Protein AF-A0A4Y8C5E8-F1 (afdb_monomer)

Secondary structure (DSSP, 8-state):
-HHHHHHTTHHHHTSPPPPS---B---PPPS---HHHHS-GGGGGGTTSHHHHGGGTTTTTSTTHHHHHHHHHTTSSB-

Sequence (79 aa):
EVLQSWANADWFNKKEKLPQVIKCIVFKVAGETNTDDLSPAGDAFTRSDIPLHANAMLKVRQAGSLEKIKELKKSGREV

Foldseek 3Di:
DVVVCVVVVVVPVVDDDDDPDADADDPDDPDDDDVCLAQNPVLPVCVVVVVVRRVSHNCPVDNCSVVVCVVRCVVVHHD

Radius of gyration: 18.64 Å; Cα contacts (8 Å, |Δi|>4): 54; chains: 1; bounding box: 40×25×48 Å

Structure (mmCIF, N/CA/C/O backbone):
data_AF-A0A4Y8C5E8-F1
#
_entry.id   AF-A0A4Y8C5E8-F1
#
loop_
_atom_site.group_PDB
_atom_site.id
_atom_site.type_symbol
_atom_site.label_atom_id
_atom_site.label_alt_id
_atom_site.label_comp_id
_atom_site.label_asym_id
_atom_site.label_entity_id
_atom_site.label_seq_id
_atom_site.pdbx_PDB_ins_code
_atom_site.Cartn_x
_atom_site.Cartn_y
_atom_site.Cartn_z
_atom_site.occupancy
_atom_site.B_iso_or_equiv
_atom_site.auth_seq_id
_atom_site.auth_comp_id
_atom_site.auth_asym_id
_atom_site.auth_atom_id
_atom_site.pdbx_PDB_model_num
ATOM 1 N N . GLU A 1 1 ? -13.537 10.463 32.641 1.00 85.19 1 GLU A N 1
ATOM 2 C CA . GLU A 1 1 ? -13.838 10.711 31.214 1.00 85.19 1 GLU A CA 1
ATOM 3 C C . GLU A 1 1 ? 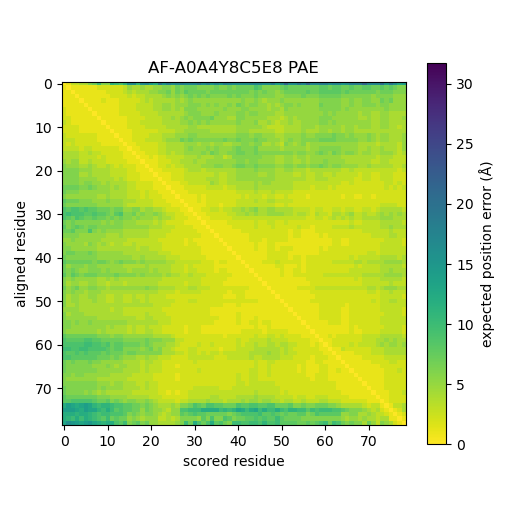-13.096 9.751 30.274 1.00 85.19 1 GLU A C 1
ATOM 5 O O . GLU A 1 1 ? -13.753 8.920 29.664 1.00 85.19 1 GLU A O 1
ATOM 10 N N . VAL A 1 2 ? -11.755 9.754 30.224 1.00 95.94 2 VAL A N 1
ATOM 11 C CA . VAL A 1 2 ? -10.964 8.881 29.317 1.00 95.94 2 VAL A CA 1
ATOM 12 C C . VAL A 1 2 ? -11.226 7.378 29.511 1.00 95.94 2 VAL A C 1
ATOM 14 O O . VAL A 1 2 ? -11.479 6.675 28.537 1.00 95.94 2 VAL A O 1
ATOM 17 N N . LEU A 1 3 ? -11.238 6.886 30.757 1.00 97.31 3 LEU A N 1
ATOM 18 C CA . LEU A 1 3 ? -11.511 5.469 31.049 1.00 97.31 3 LEU A CA 1
ATOM 19 C C . LEU A 1 3 ? -12.899 5.022 30.563 1.00 97.31 3 LEU A C 1
ATOM 21 O O . LEU A 1 3 ? -13.032 3.929 30.023 1.00 97.31 3 LEU A O 1
ATOM 25 N N . GLN A 1 4 ? -13.912 5.886 30.691 1.00 97.75 4 GLN A N 1
ATOM 26 C CA . GLN A 1 4 ? -15.258 5.609 30.185 1.00 97.75 4 GLN A CA 1
ATOM 27 C C . GLN A 1 4 ? -15.284 5.604 28.651 1.00 97.75 4 GLN A C 1
ATOM 29 O O . GLN A 1 4 ? -15.885 4.719 28.058 1.00 97.75 4 GLN A O 1
ATOM 34 N N . SER A 1 5 ? -14.589 6.546 28.005 1.00 97.88 5 SER A N 1
ATOM 35 C CA . SER A 1 5 ? -14.434 6.588 26.543 1.00 97.88 5 SER A CA 1
ATOM 36 C C . SER A 1 5 ? -13.753 5.321 26.003 1.00 97.88 5 SER A C 1
ATOM 38 O O . SER A 1 5 ? -14.140 4.802 24.957 1.00 97.88 5 SER A O 1
ATOM 40 N N . TRP A 1 6 ? -12.744 4.787 26.699 1.00 97.69 6 TRP A N 1
ATOM 41 C CA . TRP A 1 6 ? -12.134 3.504 26.332 1.00 97.69 6 TRP A CA 1
ATOM 42 C C . TRP A 1 6 ? -13.072 2.322 26.571 1.00 97.69 6 TRP A C 1
ATOM 44 O O . TRP A 1 6 ? -13.195 1.483 25.681 1.00 97.69 6 TRP A O 1
ATOM 54 N N . ALA A 1 7 ? -13.769 2.287 27.711 1.00 97.75 7 ALA A N 1
ATOM 55 C CA . ALA A 1 7 ? -14.756 1.252 28.019 1.00 97.75 7 ALA A CA 1
ATOM 56 C C . ALA A 1 7 ? -15.912 1.219 27.000 1.00 97.75 7 ALA A C 1
ATOM 58 O O . ALA A 1 7 ? -16.352 0.145 26.605 1.00 97.75 7 ALA A O 1
ATOM 59 N N . ASN A 1 8 ? -16.344 2.385 26.510 1.00 98.06 8 ASN A N 1
ATOM 60 C CA . ASN A 1 8 ? -17.371 2.531 25.473 1.00 98.06 8 ASN A CA 1
ATOM 61 C C . ASN A 1 8 ? -16.855 2.248 24.047 1.00 98.06 8 ASN A C 1
ATOM 63 O O . ASN A 1 8 ? -17.613 2.348 23.081 1.00 98.06 8 ASN A O 1
ATOM 67 N N . ALA A 1 9 ? -15.566 1.923 23.895 1.00 97.94 9 ALA A N 1
ATOM 68 C CA . ALA A 1 9 ? -14.898 1.757 22.608 1.00 97.94 9 ALA A CA 1
ATOM 69 C C . ALA A 1 9 ? -15.076 2.965 21.670 1.00 97.94 9 ALA A C 1
ATOM 71 O O . ALA A 1 9 ? -15.153 2.818 20.449 1.00 97.94 9 ALA A O 1
ATOM 72 N N . ASP A 1 10 ? -15.101 4.181 22.219 1.00 97.62 10 ASP A N 1
ATOM 73 C CA . ASP A 1 10 ? -15.284 5.405 21.432 1.00 97.62 10 ASP A CA 1
ATOM 74 C C . ASP A 1 10 ? -14.190 5.567 20.365 1.00 97.62 10 ASP A C 1
ATOM 76 O O . ASP A 1 10 ? -14.445 6.100 19.289 1.00 97.62 10 ASP A O 1
ATOM 80 N N . TRP A 1 11 ? -12.981 5.058 20.625 1.00 96.06 11 TRP A N 1
ATOM 81 C CA . TRP A 1 11 ? -11.865 5.028 19.669 1.00 96.06 11 TRP A CA 1
ATOM 82 C C . TRP A 1 11 ? -12.166 4.210 18.399 1.00 96.06 11 TRP A C 1
ATOM 84 O O . TRP A 1 11 ? -11.538 4.430 17.361 1.00 96.06 11 TRP A O 1
ATOM 94 N N . PHE A 1 12 ? -13.106 3.265 18.478 1.00 97.19 12 PHE A N 1
ATOM 95 C CA . PHE A 1 12 ? -13.586 2.447 17.368 1.00 97.19 12 PHE A CA 1
ATOM 96 C C . PHE A 1 12 ? -14.891 3.012 16.801 1.00 97.19 12 PHE A C 1
ATOM 98 O O . PHE A 1 12 ? -14.982 3.261 15.603 1.00 97.19 12 PHE A O 1
ATOM 105 N N . ASN A 1 13 ? -15.871 3.286 17.666 1.00 96.81 13 ASN A N 1
ATOM 106 C CA . ASN A 1 13 ? -17.218 3.701 17.267 1.00 96.81 13 ASN A CA 1
ATOM 107 C C . ASN A 1 13 ? -17.274 5.091 16.615 1.00 96.81 13 ASN A C 1
ATOM 109 O O . ASN A 1 13 ? -18.209 5.369 15.868 1.00 96.81 13 ASN A O 1
ATOM 113 N N . LYS A 1 14 ? -16.283 5.957 16.869 1.00 96.25 14 LYS A N 1
ATOM 114 C CA . LYS A 1 14 ? -16.162 7.266 16.205 1.00 96.25 14 LYS A CA 1
ATOM 115 C C . LYS A 1 14 ? -15.557 7.187 14.801 1.00 96.25 14 LYS A C 1
ATOM 117 O O . LYS A 1 14 ? -15.595 8.186 14.088 1.00 96.25 14 LYS A O 1
ATOM 122 N N . LYS A 1 15 ? -14.976 6.051 14.399 1.00 97.12 15 LYS A N 1
ATOM 123 C CA . LYS A 1 15 ? -14.434 5.889 13.044 1.00 97.12 15 LYS A CA 1
ATOM 124 C C . LYS A 1 15 ? -15.574 5.770 12.040 1.00 97.12 15 LYS A C 1
ATOM 126 O O . LYS A 1 15 ? -16.627 5.208 12.337 1.00 97.12 15 LYS A O 1
ATOM 131 N N . GLU A 1 16 ? -15.342 6.279 10.838 1.00 96.44 16 GLU A N 1
ATOM 132 C CA . GLU A 1 16 ? -16.272 6.093 9.731 1.00 96.44 16 GLU A CA 1
ATOM 133 C C . GLU A 1 16 ? -16.491 4.598 9.471 1.00 96.44 16 GLU A C 1
ATOM 135 O O . GLU A 1 16 ? -15.555 3.793 9.485 1.00 96.44 16 GLU A O 1
ATOM 140 N N . LYS A 1 17 ? -17.753 4.214 9.267 1.00 96.06 17 LYS A N 1
ATOM 141 C CA . LYS A 1 17 ? -18.101 2.829 8.941 1.00 96.06 17 LYS A CA 1
ATOM 142 C C . LYS A 1 17 ? -17.691 2.521 7.504 1.00 96.06 17 LYS A C 1
ATOM 144 O O . LYS A 1 17 ? -17.784 3.382 6.634 1.00 96.06 17 LYS A O 1
ATOM 149 N N . LEU A 1 18 ? -17.319 1.266 7.250 1.00 95.69 18 LEU A N 1
ATOM 150 C CA . LEU A 1 18 ? -17.051 0.790 5.895 1.00 95.69 18 LEU A CA 1
ATOM 151 C C . LEU A 1 18 ? -18.294 1.007 5.003 1.00 95.69 18 LEU A C 1
ATOM 153 O O . LEU A 1 18 ? -19.393 0.597 5.399 1.00 95.69 18 LEU A O 1
ATOM 157 N N . PRO A 1 19 ? -18.153 1.621 3.814 1.00 95.56 19 PRO A N 1
ATOM 158 C CA . PRO A 1 19 ? -19.253 1.743 2.867 1.00 95.56 19 PRO A CA 1
ATOM 159 C C . PRO A 1 19 ? -19.795 0.372 2.454 1.00 95.56 19 PRO A C 1
ATOM 161 O O . PRO A 1 19 ? -19.037 -0.574 2.260 1.00 95.56 19 PRO A O 1
ATOM 164 N N . GLN A 1 20 ? -21.109 0.277 2.237 1.00 97.06 20 GLN A N 1
ATOM 165 C CA . GLN A 1 20 ? -21.737 -0.948 1.714 1.00 97.06 20 GLN A CA 1
ATOM 166 C C . GLN A 1 20 ? -21.266 -1.288 0.290 1.00 97.06 20 GLN A C 1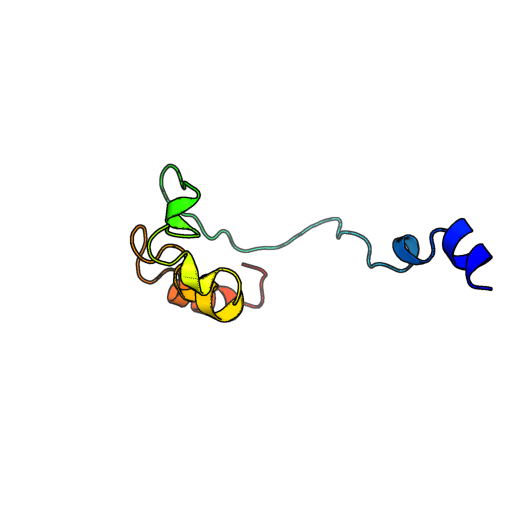
ATOM 168 O O . GLN A 1 20 ? -21.319 -2.440 -0.128 1.00 97.06 20 GLN A O 1
ATOM 173 N N . VAL A 1 21 ? -20.817 -0.280 -0.465 1.00 95.94 21 VAL A N 1
ATOM 174 C CA . VAL A 1 21 ? -20.311 -0.425 -1.832 1.00 95.94 21 VAL A CA 1
ATOM 175 C C . VAL A 1 21 ? -19.065 0.438 -1.995 1.00 95.94 21 VAL A C 1
ATOM 177 O O . VAL A 1 21 ? -19.122 1.647 -1.774 1.00 95.94 21 VAL A O 1
ATOM 180 N N . ILE A 1 22 ? -17.967 -0.171 -2.445 1.00 94.06 22 ILE A N 1
ATOM 181 C CA . ILE A 1 22 ? -16.726 0.518 -2.818 1.00 94.06 22 ILE A CA 1
ATOM 182 C C . ILE A 1 22 ? -16.658 0.560 -4.347 1.00 94.06 22 ILE A C 1
ATOM 184 O O . ILE A 1 22 ? -16.627 -0.479 -5.005 1.00 94.06 22 ILE A O 1
ATOM 188 N N . LYS A 1 23 ? -16.680 1.765 -4.930 1.00 93.31 23 LYS A N 1
ATOM 189 C CA . LYS A 1 23 ? -16.558 1.973 -6.382 1.00 93.31 23 LYS A CA 1
ATOM 190 C C . LYS A 1 23 ? -15.121 2.361 -6.717 1.00 93.31 23 LYS A C 1
ATOM 192 O O . LYS A 1 23 ? -14.753 3.522 -6.570 1.00 93.31 23 LYS A O 1
ATOM 197 N N . CYS A 1 24 ? -14.344 1.408 -7.213 1.00 94.94 24 CYS A N 1
ATOM 198 C CA . CYS A 1 24 ? -12.940 1.606 -7.568 1.00 94.94 24 CYS A CA 1
ATOM 199 C C . CYS A 1 24 ? -12.658 1.292 -9.045 1.00 94.94 24 CYS A C 1
ATOM 201 O O . CYS A 1 24 ? -13.528 0.838 -9.797 1.00 94.94 24 CYS A O 1
ATOM 203 N N . ILE A 1 25 ? -11.430 1.575 -9.470 1.00 95.56 25 ILE A N 1
ATOM 204 C CA . ILE A 1 25 ? -10.882 1.197 -10.770 1.00 95.56 25 ILE A CA 1
ATOM 205 C C . ILE A 1 25 ? -9.899 0.050 -10.580 1.00 95.56 25 ILE A C 1
ATOM 207 O O . ILE A 1 25 ? -9.039 0.084 -9.710 1.00 95.56 25 ILE A O 1
ATOM 211 N N . VAL A 1 26 ? -9.994 -0.955 -11.447 1.00 95.00 26 VAL A N 1
ATOM 212 C CA . VAL A 1 26 ? -9.079 -2.097 -11.425 1.00 95.00 26 VAL A CA 1
ATOM 213 C C . VAL A 1 26 ? -7.755 -1.714 -12.089 1.00 95.00 26 VAL A C 1
ATOM 215 O O . VAL A 1 26 ? -7.684 -1.580 -13.312 1.00 95.00 26 VAL A O 1
ATOM 218 N N . PHE A 1 27 ? -6.688 -1.602 -11.298 1.00 95.62 27 PHE A N 1
ATOM 219 C CA . PHE A 1 27 ? -5.314 -1.635 -11.796 1.00 9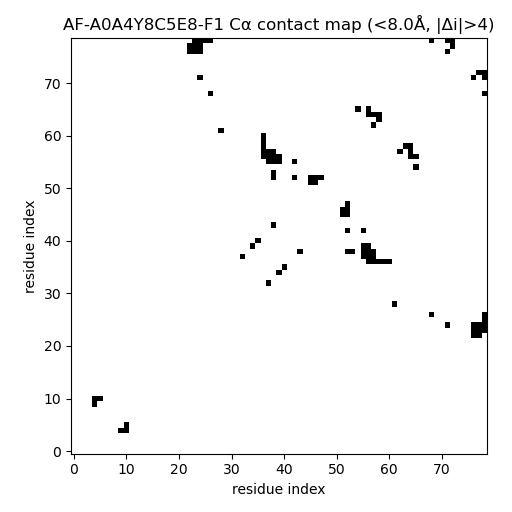5.62 27 PHE A CA 1
ATOM 220 C C . PHE A 1 27 ? -4.820 -3.088 -11.823 1.00 95.62 27 PHE A C 1
ATOM 222 O O . PHE A 1 27 ? -4.470 -3.669 -10.798 1.00 95.62 27 PHE A O 1
ATOM 229 N N . LYS A 1 28 ? -4.843 -3.709 -13.006 1.00 94.12 28 LYS A N 1
ATOM 230 C CA . LYS A 1 28 ? -4.463 -5.116 -13.176 1.00 94.12 28 LYS A CA 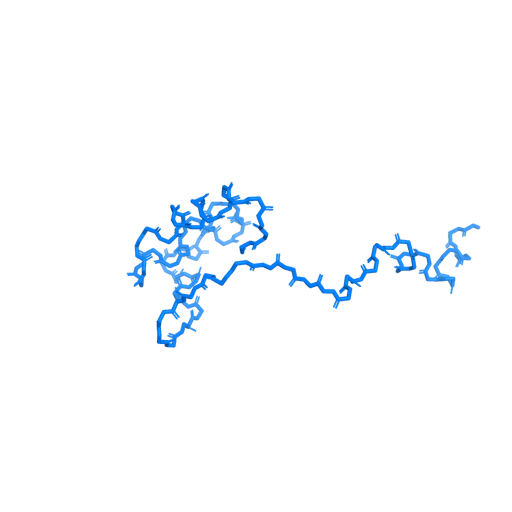1
ATOM 231 C C . LYS A 1 28 ? -2.988 -5.246 -13.550 1.00 94.12 28 LYS A C 1
ATOM 233 O O . LYS A 1 28 ? -2.571 -4.727 -14.581 1.00 94.12 28 LYS A O 1
ATOM 238 N N . VAL A 1 29 ? -2.250 -6.028 -12.767 1.00 95.38 29 VAL A N 1
ATOM 239 C CA . VAL A 1 29 ? -0.921 -6.545 -13.126 1.00 95.38 29 VAL A CA 1
ATOM 240 C C . VAL A 1 29 ? -1.104 -7.959 -13.675 1.00 95.38 29 VAL A C 1
ATOM 242 O O . VAL A 1 29 ? -1.790 -8.779 -13.065 1.00 95.38 29 VAL A O 1
ATOM 245 N N . ALA A 1 30 ? -0.570 -8.242 -14.863 1.00 94.00 30 ALA A N 1
ATOM 246 C CA . ALA A 1 30 ? -0.711 -9.559 -15.480 1.00 94.00 30 ALA A CA 1
ATOM 247 C C . ALA A 1 30 ? 0.224 -10.597 -14.827 1.00 94.00 30 ALA A C 1
ATOM 249 O O . ALA A 1 30 ? 1.350 -10.277 -14.437 1.00 94.00 30 ALA A O 1
ATOM 250 N N . GLY A 1 31 ? -0.229 -11.852 -14.755 1.00 94.69 31 GLY A N 1
ATOM 251 C CA . GLY A 1 31 ? 0.528 -12.964 -14.171 1.00 94.69 31 GLY A CA 1
ATOM 252 C C . GLY A 1 31 ? 0.579 -12.938 -12.640 1.00 94.69 31 GLY A C 1
ATOM 253 O O . GLY A 1 31 ? -0.272 -12.340 -11.990 1.00 94.69 31 GLY A O 1
ATOM 254 N N . GLU A 1 32 ? 1.575 -13.610 -12.068 1.00 95.31 32 GLU A N 1
ATOM 255 C CA . GLU A 1 32 ? 1.794 -13.688 -10.617 1.00 95.31 32 GLU A CA 1
ATOM 256 C C . GLU A 1 32 ? 2.628 -12.510 -10.130 1.00 95.31 32 GLU A C 1
ATOM 258 O O . GLU A 1 32 ? 3.796 -12.468 -10.486 1.00 95.31 32 GLU A O 1
ATOM 263 N N . THR A 1 33 ? 2.095 -11.598 -9.320 1.00 96.88 33 THR A N 1
ATOM 264 C CA . THR A 1 33 ? 2.890 -10.546 -8.660 1.00 96.88 33 THR A CA 1
ATOM 265 C C . THR A 1 33 ? 3.510 -11.078 -7.369 1.00 96.88 33 THR A C 1
ATOM 267 O O . THR A 1 33 ? 2.773 -11.473 -6.466 1.00 96.88 33 THR A O 1
ATOM 270 N N . ASN A 1 34 ? 4.838 -11.037 -7.246 1.00 96.94 34 ASN A N 1
ATOM 271 C CA . ASN A 1 34 ? 5.537 -11.348 -5.999 1.00 96.94 34 ASN A CA 1
ATOM 272 C C . ASN A 1 34 ? 5.890 -10.063 -5.219 1.00 96.94 34 ASN A C 1
ATOM 274 O O . ASN A 1 34 ? 5.707 -8.943 -5.697 1.00 96.94 34 ASN A O 1
ATOM 278 N N . THR A 1 35 ? 6.385 -10.201 -3.988 1.00 97.12 35 THR A N 1
ATOM 279 C CA . THR A 1 35 ? 6.722 -9.041 -3.145 1.00 97.12 35 THR A CA 1
ATOM 280 C C . THR A 1 35 ? 7.940 -8.259 -3.632 1.00 97.12 35 THR A C 1
ATOM 282 O O . THR A 1 35 ? 8.016 -7.062 -3.370 1.00 97.12 35 THR A O 1
ATOM 285 N N . ASP A 1 36 ? 8.878 -8.899 -4.332 1.00 97.25 36 ASP A N 1
ATOM 286 C CA . ASP A 1 36 ? 10.064 -8.230 -4.884 1.00 97.25 36 ASP A CA 1
ATOM 287 C C . ASP A 1 36 ? 9.689 -7.328 -6.072 1.00 97.25 36 ASP A C 1
ATOM 289 O O . ASP A 1 36 ? 10.267 -6.261 -6.245 1.00 97.25 36 ASP A O 1
ATOM 293 N N . ASP A 1 37 ? 8.625 -7.665 -6.810 1.00 97.50 37 ASP A N 1
ATOM 294 C CA . ASP A 1 37 ? 8.046 -6.780 -7.827 1.00 97.50 37 ASP A CA 1
ATOM 295 C C . ASP A 1 37 ? 7.508 -5.473 -7.223 1.00 97.50 37 ASP A C 1
ATOM 297 O O . ASP A 1 37 ? 7.491 -4.438 -7.891 1.00 97.50 37 ASP A O 1
ATOM 301 N N . LEU A 1 38 ? 7.033 -5.512 -5.974 1.00 97.81 38 LEU A N 1
ATOM 302 C CA . LEU A 1 38 ? 6.419 -4.374 -5.281 1.00 97.81 38 LEU A CA 1
ATOM 303 C C . LEU A 1 38 ? 7.414 -3.599 -4.408 1.00 97.81 38 LEU A C 1
ATOM 305 O O . LEU A 1 38 ? 7.284 -2.387 -4.262 1.00 97.81 38 LEU A O 1
ATOM 309 N N . SER A 1 39 ? 8.393 -4.294 -3.833 1.00 97.88 39 SER A N 1
ATOM 310 C CA . SER A 1 39 ? 9.425 -3.763 -2.940 1.00 97.88 39 SER A CA 1
ATOM 311 C C . SER A 1 39 ? 10.751 -4.486 -3.235 1.00 97.88 39 SER A C 1
ATOM 313 O O . SER A 1 39 ? 11.146 -5.390 -2.480 1.00 97.88 39 SER A O 1
ATOM 315 N N . PRO A 1 40 ? 11.458 -4.095 -4.310 1.00 97.56 40 PRO A N 1
ATOM 316 C CA . PRO A 1 40 ? 12.645 -4.807 -4.766 1.00 97.56 40 PRO A CA 1
ATOM 317 C C . PRO A 1 40 ? 13.751 -4.842 -3.710 1.00 9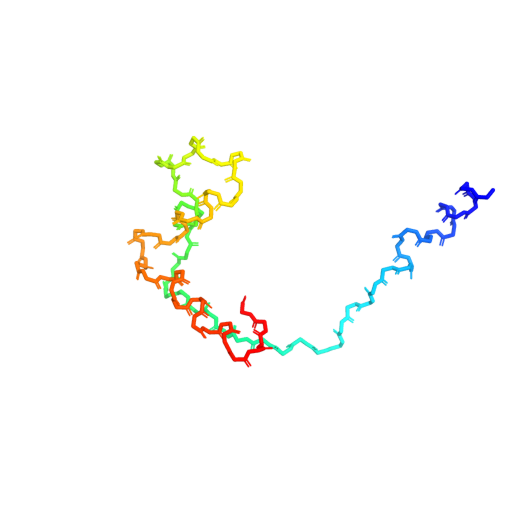7.56 40 PRO A C 1
ATOM 319 O O . PRO A 1 40 ? 13.999 -3.858 -3.006 1.00 97.56 40 PRO A O 1
ATOM 322 N N . ALA A 1 41 ? 14.468 -5.962 -3.620 1.00 97.50 41 ALA A N 1
ATOM 323 C CA . ALA A 1 41 ? 15.612 -6.115 -2.723 1.00 97.50 41 ALA A CA 1
ATOM 324 C C . ALA A 1 41 ? 16.710 -5.067 -2.981 1.00 97.50 41 ALA A C 1
ATOM 326 O O . ALA A 1 41 ? 17.323 -4.575 -2.033 1.00 97.50 41 ALA A O 1
ATOM 327 N N . GLY A 1 42 ? 16.912 -4.670 -4.244 1.00 96.81 42 GLY A N 1
ATOM 328 C CA . GLY A 1 42 ? 17.873 -3.628 -4.630 1.00 96.81 42 GLY A CA 1
ATOM 329 C C . GLY A 1 42 ? 17.572 -2.244 -4.044 1.00 96.81 42 GLY A C 1
ATOM 330 O O . GLY A 1 42 ? 18.477 -1.425 -3.929 1.00 96.81 42 GLY A O 1
ATOM 331 N N . ASP A 1 43 ? 16.332 -2.001 -3.616 1.00 97.50 43 ASP A N 1
ATOM 332 C CA . ASP A 1 43 ? 15.871 -0.740 -3.027 1.00 97.50 43 ASP A CA 1
ATOM 333 C C . ASP A 1 43 ? 15.603 -0.891 -1.523 1.00 97.50 43 ASP A C 1
ATOM 335 O O . ASP A 1 43 ? 14.969 -0.037 -0.904 1.00 97.50 43 ASP A O 1
ATOM 339 N N . ALA A 1 44 ? 16.086 -1.970 -0.895 1.00 97.94 44 ALA A N 1
ATOM 340 C CA . ALA A 1 44 ? 15.832 -2.238 0.518 1.00 97.94 44 ALA A CA 1
ATOM 341 C C . ALA A 1 44 ? 16.301 -1.103 1.447 1.00 97.94 44 ALA A C 1
ATOM 343 O O . ALA A 1 44 ? 15.700 -0.882 2.497 1.00 97.94 44 ALA A O 1
ATOM 344 N N . PHE A 1 45 ? 17.333 -0.357 1.043 1.00 97.56 45 PHE A N 1
ATOM 345 C CA . PHE A 1 45 ? 17.883 0.768 1.801 1.00 97.56 45 PHE A CA 1
ATOM 346 C C . PHE A 1 45 ? 16.951 1.988 1.870 1.00 97.56 45 PHE A C 1
ATOM 348 O O . PHE A 1 45 ? 17.144 2.834 2.738 1.00 97.56 45 PHE A O 1
ATOM 355 N N . THR A 1 46 ? 15.938 2.086 0.999 1.00 98.19 46 THR A N 1
ATOM 356 C CA . THR A 1 46 ? 14.946 3.174 1.042 1.00 98.19 46 THR A CA 1
ATOM 357 C C . THR A 1 46 ? 13.679 2.799 1.805 1.00 98.19 46 THR A C 1
ATOM 359 O O . THR A 1 46 ? 12.862 3.675 2.045 1.00 98.19 46 THR A O 1
ATOM 362 N N . ARG A 1 47 ? 13.507 1.540 2.244 1.00 98.19 47 ARG A N 1
ATOM 363 C CA . ARG A 1 47 ? 12.247 1.024 2.829 1.00 98.19 47 ARG A CA 1
ATOM 364 C C . ARG A 1 47 ? 11.713 1.815 4.023 1.00 98.19 47 ARG A C 1
ATOM 366 O O . ARG A 1 47 ? 10.502 1.862 4.219 1.00 98.19 47 ARG A O 1
ATOM 373 N N . SER A 1 48 ? 12.593 2.394 4.839 1.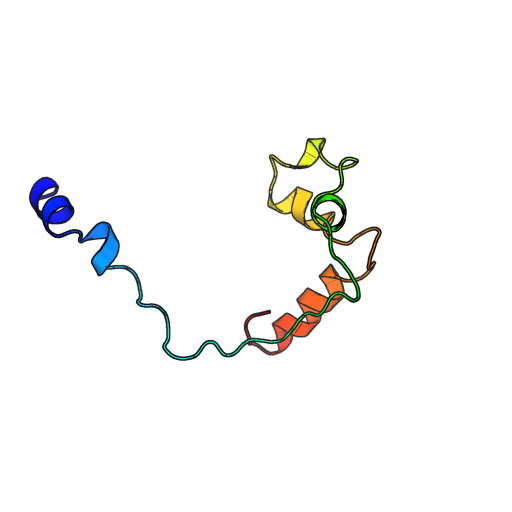00 98.12 48 SER A N 1
ATOM 374 C CA . SER A 1 48 ? 12.193 3.226 5.980 1.00 98.12 48 SER A CA 1
ATOM 375 C C . SER A 1 48 ? 11.564 4.556 5.550 1.00 98.12 48 SER A C 1
ATOM 377 O O . SER A 1 48 ? 10.748 5.106 6.287 1.00 98.12 48 SER A O 1
ATOM 379 N N . ASP A 1 49 ? 11.904 5.050 4.360 1.00 98.38 49 ASP A N 1
ATOM 380 C CA . ASP A 1 49 ? 11.298 6.215 3.725 1.00 98.38 49 ASP A CA 1
ATOM 381 C C . ASP A 1 49 ? 10.201 5.750 2.754 1.00 98.38 49 ASP A C 1
ATOM 383 O O . ASP A 1 49 ? 10.444 5.449 1.584 1.00 98.38 49 ASP A O 1
ATOM 387 N N . ILE A 1 50 ? 8.969 5.658 3.265 1.00 98.06 50 ILE A N 1
ATOM 388 C CA . ILE A 1 50 ? 7.817 5.137 2.513 1.00 98.06 50 ILE A CA 1
ATOM 389 C C . ILE A 1 50 ? 7.582 5.918 1.202 1.00 98.06 50 ILE A C 1
ATOM 391 O O . ILE A 1 50 ? 7.465 5.265 0.159 1.00 98.06 50 ILE A O 1
ATOM 395 N N . PRO A 1 51 ? 7.523 7.272 1.187 1.00 97.94 51 PRO A N 1
ATOM 396 C CA . PRO A 1 51 ? 7.371 8.029 -0.057 1.00 97.94 51 PRO A CA 1
ATOM 397 C C . PRO A 1 51 ? 8.484 7.778 -1.076 1.00 97.94 51 PRO A C 1
ATOM 399 O O . PRO A 1 51 ? 8.196 7.657 -2.269 1.00 97.94 51 PRO A O 1
ATOM 402 N N . LEU A 1 52 ? 9.741 7.691 -0.630 1.00 98.00 52 LEU A N 1
ATOM 403 C CA . LEU A 1 52 ? 10.863 7.416 -1.522 1.00 98.00 52 LEU A CA 1
ATOM 404 C C . LEU A 1 52 ? 10.783 5.994 -2.084 1.00 98.00 52 LEU A C 1
ATOM 406 O O . LEU A 1 52 ? 10.866 5.818 -3.302 1.00 98.00 52 LEU A O 1
ATOM 410 N N . HIS A 1 53 ? 10.581 4.997 -1.219 1.00 98.44 53 HIS A N 1
ATOM 411 C CA . HIS A 1 53 ? 10.550 3.583 -1.591 1.00 98.44 53 HIS A CA 1
ATOM 412 C C . HIS A 1 53 ? 9.393 3.243 -2.530 1.00 98.44 53 HIS A C 1
ATOM 414 O O . HIS A 1 53 ? 9.556 2.435 -3.441 1.00 98.44 53 HIS A O 1
ATOM 420 N N . ALA A 1 54 ? 8.239 3.901 -2.377 1.00 97.88 54 ALA A N 1
ATOM 421 C CA . ALA A 1 54 ? 7.086 3.697 -3.252 1.00 97.88 54 ALA A CA 1
ATOM 422 C C . ALA A 1 54 ? 7.396 3.965 -4.740 1.00 97.88 54 ALA A C 1
ATOM 424 O O . ALA A 1 54 ? 6.732 3.400 -5.610 1.00 97.88 54 ALA A O 1
ATOM 425 N N . ASN A 1 55 ? 8.430 4.759 -5.055 1.00 97.12 55 ASN A N 1
ATOM 426 C CA . ASN A 1 55 ? 8.874 4.977 -6.436 1.00 97.12 55 ASN A CA 1
ATOM 427 C C . ASN A 1 55 ? 9.517 3.734 -7.080 1.00 97.12 55 ASN A C 1
ATOM 429 O O . ASN A 1 55 ? 9.676 3.696 -8.299 1.00 97.12 55 ASN A O 1
ATOM 433 N N . ALA A 1 56 ? 9.884 2.718 -6.292 1.00 97.50 56 ALA A N 1
ATOM 434 C CA . ALA A 1 56 ? 10.462 1.471 -6.788 1.00 97.50 56 ALA A CA 1
ATOM 435 C C . ALA A 1 56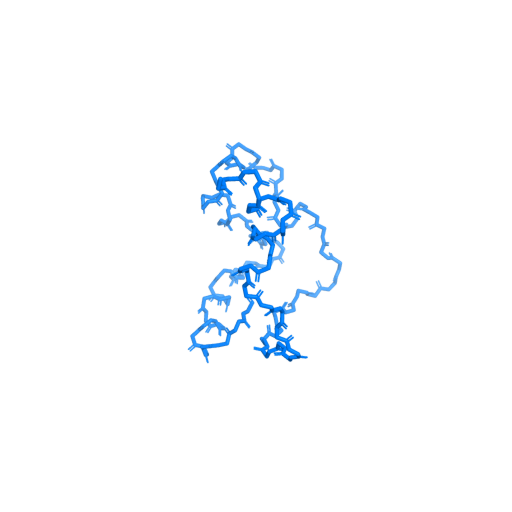 ? 9.410 0.414 -7.175 1.00 97.50 56 ALA A C 1
ATOM 437 O O . ALA A 1 56 ? 9.750 -0.574 -7.831 1.00 97.50 56 ALA A O 1
ATOM 438 N N . MET A 1 57 ? 8.141 0.618 -6.803 1.00 98.25 57 MET A N 1
ATOM 439 C CA . MET A 1 57 ? 7.061 -0.342 -7.034 1.00 98.25 57 MET A CA 1
ATOM 440 C C . MET A 1 57 ? 6.873 -0.627 -8.531 1.00 98.25 57 MET A C 1
ATOM 442 O O . MET A 1 57 ? 6.667 0.287 -9.330 1.00 98.25 57 MET A O 1
ATOM 446 N N . LEU A 1 58 ? 6.910 -1.909 -8.908 1.00 97.62 58 LEU A N 1
ATOM 447 C CA . LEU A 1 58 ? 6.752 -2.420 -10.276 1.00 97.62 58 LEU A CA 1
ATOM 448 C C . LEU A 1 58 ? 7.775 -1.892 -11.294 1.00 97.62 58 LEU A C 1
ATOM 450 O O . LEU A 1 58 ? 7.598 -2.121 -12.492 1.00 97.62 58 LEU A O 1
ATOM 454 N N . LYS A 1 59 ? 8.865 -1.240 -10.859 1.00 95.06 59 LYS A N 1
ATOM 455 C CA . LYS A 1 59 ? 9.810 -0.570 -11.771 1.00 95.06 59 LYS A CA 1
ATOM 456 C C . LYS A 1 59 ? 10.436 -1.507 -12.813 1.00 95.06 59 LYS A C 1
ATOM 458 O O . LYS A 1 59 ? 10.697 -1.074 -13.930 1.00 95.06 59 LYS A O 1
ATOM 463 N N . VAL A 1 60 ? 10.665 -2.775 -12.450 1.00 92.75 60 VAL A N 1
ATOM 464 C CA . VAL A 1 60 ? 11.259 -3.798 -13.332 1.00 92.75 60 VAL A CA 1
ATOM 465 C C . VAL A 1 60 ? 10.178 -4.562 -14.092 1.00 92.75 60 VAL A C 1
ATOM 467 O O . VAL A 1 60 ? 10.253 -4.696 -15.309 1.00 92.75 60 VAL A O 1
ATOM 470 N N . ARG A 1 61 ? 9.156 -5.045 -13.379 1.00 93.94 61 ARG A N 1
ATOM 471 C CA . ARG A 1 61 ? 8.109 -5.904 -13.944 1.00 93.94 61 ARG A CA 1
ATOM 472 C C . ARG A 1 61 ? 7.207 -5.182 -14.942 1.00 93.94 61 ARG A C 1
ATOM 474 O O . ARG A 1 61 ? 6.824 -5.755 -15.957 1.00 93.94 61 ARG A O 1
ATOM 481 N N . GLN A 1 62 ? 6.810 -3.954 -14.621 1.00 94.69 62 GLN A N 1
ATOM 482 C CA . GLN A 1 62 ? 5.837 -3.185 -15.389 1.00 94.69 62 GLN A CA 1
ATOM 483 C C . GLN A 1 62 ? 6.193 -1.696 -15.309 1.00 94.69 62 GLN A C 1
ATOM 485 O O . GLN A 1 62 ? 5.532 -0.908 -14.626 1.00 94.69 62 GLN A O 1
ATOM 490 N N . ALA A 1 63 ? 7.267 -1.310 -16.001 1.00 94.50 63 ALA A N 1
ATOM 491 C CA . ALA A 1 63 ? 7.700 0.082 -16.095 1.00 94.50 63 ALA A CA 1
ATOM 492 C C . ALA A 1 63 ? 6.552 0.998 -16.573 1.00 94.50 63 ALA A C 1
ATOM 494 O O . ALA A 1 63 ? 5.745 0.615 -17.420 1.00 94.50 63 ALA A O 1
ATOM 495 N 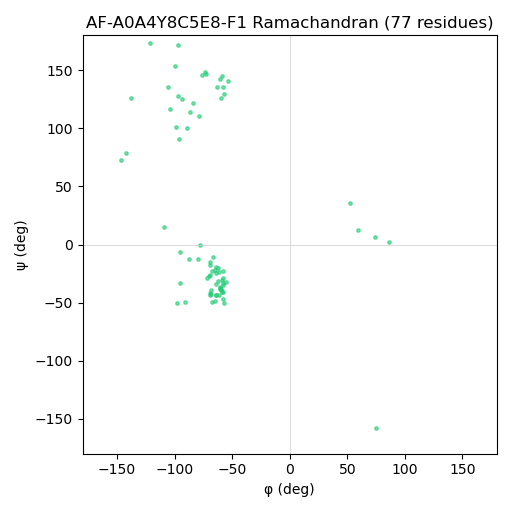N . GLY A 1 64 ? 6.454 2.204 -16.007 1.00 95.50 64 GLY A N 1
ATOM 496 C CA . GLY A 1 64 ? 5.344 3.130 -16.275 1.00 95.50 64 GLY A CA 1
ATOM 497 C C . GLY A 1 64 ? 4.098 2.916 -15.400 1.00 95.50 64 GLY A C 1
ATOM 498 O O . GLY A 1 64 ? 3.088 3.600 -15.577 1.00 95.50 64 GLY A O 1
ATOM 499 N N . SER A 1 65 ? 4.125 1.963 -14.459 1.00 96.25 65 SER A N 1
ATOM 500 C CA . SER A 1 65 ? 2.982 1.682 -13.577 1.00 96.25 65 SER A CA 1
ATOM 501 C C . SER A 1 65 ? 2.581 2.876 -12.714 1.00 96.25 65 SER A C 1
ATOM 503 O O . SER A 1 65 ? 1.390 3.123 -12.539 1.00 96.25 65 SER A O 1
ATOM 505 N N . LEU A 1 66 ? 3.541 3.651 -12.203 1.00 96.25 66 LEU A N 1
ATOM 506 C CA . LEU A 1 66 ? 3.247 4.812 -11.358 1.00 96.25 66 LEU A CA 1
ATOM 507 C C . LEU A 1 66 ? 2.568 5.930 -12.156 1.00 96.25 66 LEU A C 1
ATOM 509 O O . LEU A 1 66 ? 1.627 6.560 -11.679 1.00 96.25 66 LEU A O 1
ATOM 513 N N . GLU A 1 67 ? 2.998 6.141 -13.394 1.00 96.62 67 GLU A N 1
ATOM 514 C CA . GLU A 1 67 ? 2.407 7.067 -14.355 1.00 96.62 67 GLU A CA 1
ATOM 515 C C . GLU A 1 67 ? 0.989 6.621 -14.703 1.00 96.62 67 GLU A C 1
ATOM 517 O O . GLU A 1 67 ? 0.065 7.439 -14.695 1.00 96.62 67 GLU A O 1
ATOM 522 N N . LYS A 1 68 ? 0.791 5.314 -14.920 1.00 95.94 68 LYS A N 1
ATOM 523 C CA . LYS A 1 68 ? -0.532 4.756 -15.186 1.00 95.94 68 LYS A CA 1
ATOM 524 C C . LYS A 1 68 ? -1.469 4.925 -13.995 1.00 95.94 68 LYS A C 1
ATOM 526 O O . LYS A 1 68 ? -2.604 5.351 -14.179 1.00 95.94 68 LYS A O 1
ATOM 531 N N . ILE A 1 69 ? -1.006 4.666 -12.773 1.00 95.56 69 ILE A N 1
ATOM 532 C CA . ILE A 1 69 ? -1.795 4.894 -11.555 1.00 95.56 69 ILE A CA 1
ATOM 533 C C . ILE A 1 69 ? -2.150 6.381 -11.420 1.00 95.56 69 ILE A C 1
ATOM 535 O O . ILE A 1 69 ? -3.303 6.708 -11.139 1.00 95.56 69 ILE A O 1
ATOM 539 N N . LYS A 1 70 ? -1.199 7.295 -11.669 1.00 94.81 70 LYS A N 1
ATOM 540 C CA . LYS A 1 70 ? -1.460 8.746 -11.680 1.00 94.81 70 LYS A CA 1
ATOM 541 C C . LYS A 1 70 ? -2.533 9.119 -12.705 1.00 94.81 70 LYS A C 1
ATOM 543 O O . LYS A 1 70 ? -3.381 9.951 -12.405 1.00 94.81 70 LYS A O 1
ATOM 548 N N . GLU A 1 71 ? -2.519 8.514 -13.890 1.00 95.56 71 GLU A N 1
ATOM 549 C CA . GLU A 1 71 ? -3.551 8.714 -14.911 1.00 95.56 71 GLU A CA 1
ATOM 550 C C . GLU A 1 71 ? -4.919 8.190 -14.452 1.00 95.56 71 GLU A C 1
ATOM 552 O O . GLU A 1 71 ? -5.901 8.926 -14.512 1.00 95.56 71 GLU A O 1
ATOM 557 N N . LEU A 1 72 ? -4.988 6.958 -13.936 1.00 94.75 72 LEU A N 1
ATOM 558 C CA . LEU A 1 72 ? -6.237 6.351 -13.465 1.00 94.75 72 LEU A CA 1
ATOM 559 C C . LEU A 1 72 ? -6.869 7.167 -12.326 1.00 94.75 72 LEU A C 1
ATOM 561 O O . LEU A 1 72 ? -8.088 7.350 -12.307 1.00 94.75 72 LEU A O 1
ATOM 565 N N . LYS A 1 73 ? -6.052 7.739 -11.432 1.00 92.88 73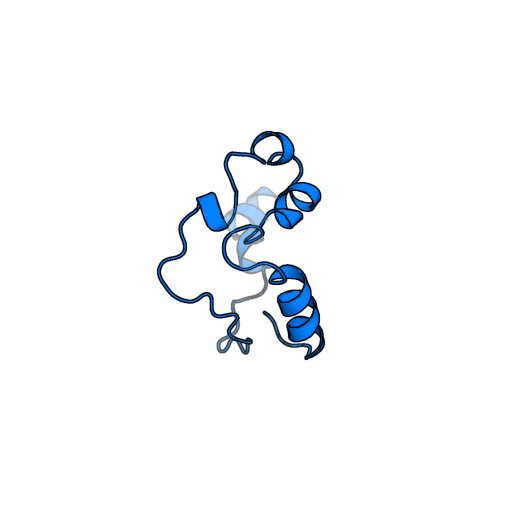 LYS A N 1
ATOM 566 C CA . LYS A 1 73 ? -6.517 8.596 -10.327 1.00 92.88 73 LYS A CA 1
ATOM 567 C C . LYS A 1 73 ? -7.173 9.898 -10.802 1.00 92.88 73 LYS A C 1
ATOM 569 O O . LYS A 1 73 ? -8.001 10.449 -10.082 1.00 92.88 73 LYS A O 1
ATOM 574 N N . LYS A 1 74 ? -6.895 10.370 -12.028 1.00 93.50 74 LYS A N 1
ATOM 575 C CA . LYS A 1 74 ? -7.569 11.556 -12.605 1.00 93.50 74 LYS A CA 1
ATOM 576 C C . LYS A 1 74 ? -9.070 11.351 -12.818 1.00 93.50 74 LYS A C 1
ATOM 578 O O . LYS A 1 74 ? -9.799 12.327 -12.931 1.00 93.50 74 LYS A O 1
ATOM 583 N N . SER A 1 75 ? -9.539 10.104 -12.854 1.00 88.62 75 SER A N 1
ATOM 584 C CA . SER A 1 75 ? -10.968 9.779 -12.949 1.00 88.62 75 SER A CA 1
ATOM 585 C C . SER A 1 75 ? -11.789 10.170 -11.709 1.00 88.62 75 SER A C 1
ATOM 587 O O . SER A 1 75 ? -13.016 10.081 -11.747 1.00 88.62 75 SER A O 1
ATOM 589 N N . GLY A 1 76 ? -11.132 10.545 -10.603 1.00 85.38 76 GLY A N 1
ATOM 590 C CA . GLY A 1 76 ? -11.779 10.846 -9.323 1.00 85.38 76 GLY A CA 1
ATOM 591 C C . GLY A 1 76 ? -12.274 9.611 -8.564 1.00 85.38 76 GLY A C 1
ATOM 592 O O . GLY A 1 76 ? -12.941 9.756 -7.543 1.00 85.38 76 GLY A O 1
ATOM 593 N N . ARG A 1 77 ? -11.973 8.400 -9.051 1.00 85.56 77 ARG A N 1
ATOM 594 C CA . ARG A 1 77 ? -12.261 7.134 -8.367 1.00 85.56 77 ARG A CA 1
ATOM 595 C C . ARG A 1 77 ? -11.015 6.618 -7.661 1.00 85.56 77 ARG A C 1
ATOM 597 O O . ARG A 1 77 ? -9.894 6.895 -8.086 1.00 85.56 77 ARG A O 1
ATOM 604 N N . GLU A 1 78 ? -11.228 5.837 -6.611 1.00 83.44 78 GLU A N 1
ATOM 605 C CA . GLU A 1 78 ? -10.148 5.110 -5.949 1.00 83.44 78 GLU A CA 1
ATOM 606 C C . GLU A 1 78 ? -9.521 4.097 -6.923 1.00 83.44 78 GLU A C 1
ATOM 608 O O . GLU A 1 78 ? -10.238 3.416 -7.666 1.00 83.44 78 GLU A O 1
ATOM 613 N N . VAL A 1 79 ? -8.185 4.049 -6.938 1.00 80.50 79 VAL A N 1
ATOM 614 C CA . VAL A 1 79 ? -7.340 3.159 -7.756 1.00 80.50 79 VAL A CA 1
ATOM 615 C C . VAL A 1 79 ? -6.462 2.350 -6.826 1.00 80.50 79 VAL A C 1
ATOM 617 O O . VAL A 1 79 ? -5.801 3.006 -5.985 1.00 80.50 79 VAL A O 1
#

Solvent-accessible surface area (backbone atoms only — not comparable to full-atom values): 5103 Å² total; per-residue (Å²): 109,69,69,57,40,58,73,69,38,43,86,59,73,72,50,84,74,83,70,96,72,84,77,67,50,88,84,82,74,84,78,87,85,54,66,52,44,51,57,34,73,93,51,54,90,36,56,89,43,56,80,66,34,60,72,48,36,28,52,82,81,43,64,64,46,67,59,49,52,58,56,55,42,72,74,78,40,54,107

pLDDT: mean 95.54, std 3.46, range [80.5, 98.44]

Mean predicted aligned error: 3.75 Å